Protein AF-A0A2G7GN39-F1 (afdb_monomer_lite)

pLDDT: mean 80.91, std 14.49, range [35.06, 93.44]

Secondary structure (DSSP, 8-state):
--S-TT-HHHHHHHHHT--HHHHHHHTT--HHHHHHHHTTSSPPPHHHHHHHHHHHHHTGGGTHHHHHHHS--

Radius of gyration: 11.67 Å; chains: 1; bounding box: 30×28×25 Å

Structure (mmCIF, N/CA/C/O backbone):
data_AF-A0A2G7GN39-F1
#
_entry.id   AF-A0A2G7GN39-F1
#
loop_
_atom_site.group_PDB
_atom_site.id
_atom_site.type_symbol
_atom_site.label_atom_id
_atom_site.label_alt_id
_atom_site.label_comp_id
_atom_site.label_asym_id
_atom_site.label_entity_id
_atom_site.label_seq_id
_atom_site.pdbx_PDB_ins_code
_atom_site.Cartn_x
_atom_site.Cartn_y
_atom_site.Cartn_z
_atom_site.occupancy
_atom_site.B_iso_or_equiv
_atom_site.auth_seq_id
_atom_site.auth_comp_id
_atom_site.auth_asym_id
_atom_site.auth_atom_id
_atom_site.pdbx_PDB_model_num
ATOM 1 N N . MET A 1 1 ? 14.222 14.009 -18.363 1.00 37.97 1 MET A N 1
ATOM 2 C CA . MET A 1 1 ? 13.472 14.016 -17.087 1.00 37.97 1 MET A CA 1
ATOM 3 C C . MET A 1 1 ? 11.989 13.799 -17.376 1.00 37.97 1 MET A C 1
ATOM 5 O O . MET A 1 1 ? 11.193 14.694 -17.162 1.00 37.97 1 MET A O 1
ATOM 9 N N . GLU A 1 2 ? 11.607 12.627 -17.877 1.00 36.62 2 GLU A N 1
ATOM 10 C CA . GLU A 1 2 ? 10.205 12.297 -18.176 1.00 36.62 2 GLU A CA 1
ATOM 11 C C . GLU A 1 2 ? 10.130 10.778 -18.362 1.00 36.62 2 GLU A C 1
ATOM 13 O O . GLU A 1 2 ? 10.677 10.279 -19.335 1.00 36.62 2 GLU A O 1
ATOM 18 N N . ALA A 1 3 ? 9.595 10.053 -17.369 1.00 35.06 3 ALA A N 1
ATOM 19 C CA . ALA A 1 3 ? 9.163 8.639 -17.457 1.00 35.06 3 ALA A CA 1
ATOM 20 C C . ALA A 1 3 ? 8.741 8.023 -16.098 1.00 35.06 3 ALA A C 1
ATOM 22 O O . ALA A 1 3 ? 8.297 6.883 -16.067 1.00 35.06 3 ALA A O 1
ATOM 23 N N . ILE A 1 4 ? 8.871 8.714 -14.955 1.00 42.56 4 ILE A N 1
ATOM 24 C CA . ILE A 1 4 ? 8.781 8.043 -13.634 1.00 42.56 4 ILE A CA 1
ATOM 25 C C . ILE A 1 4 ? 7.373 8.077 -12.993 1.00 42.56 4 ILE A C 1
ATOM 27 O O . ILE A 1 4 ? 7.108 7.3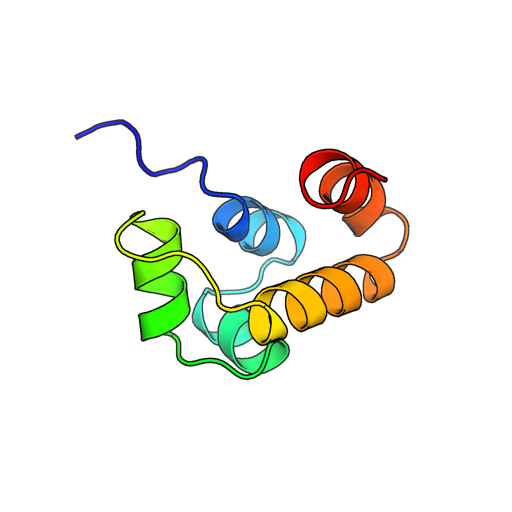80 -12.020 1.00 42.56 4 ILE A O 1
ATOM 31 N N . ARG A 1 5 ? 6.399 8.818 -13.535 1.00 46.19 5 ARG A N 1
ATOM 32 C CA . ARG A 1 5 ? 5.102 8.995 -12.843 1.00 46.19 5 ARG A CA 1
ATOM 33 C C . ARG A 1 5 ? 4.115 7.822 -12.922 1.00 46.19 5 ARG A C 1
ATOM 35 O O . ARG A 1 5 ? 3.152 7.822 -12.160 1.00 46.19 5 ARG A O 1
ATOM 42 N N . ALA A 1 6 ? 4.347 6.817 -13.766 1.00 45.38 6 ALA A N 1
ATOM 43 C CA . ALA A 1 6 ? 3.404 5.713 -13.990 1.00 45.38 6 ALA A CA 1
ATOM 44 C C . ALA A 1 6 ? 3.777 4.412 -13.248 1.00 45.38 6 ALA A C 1
ATOM 46 O O . ALA A 1 6 ? 3.545 3.312 -13.750 1.00 45.38 6 ALA A O 1
ATOM 47 N N . SER A 1 7 ? 4.373 4.515 -12.058 1.00 61.66 7 SER A N 1
ATOM 48 C CA . SER A 1 7 ? 4.550 3.353 -11.184 1.00 61.66 7 SER A CA 1
ATOM 49 C C . SER A 1 7 ? 3.193 2.944 -10.577 1.00 61.66 7 SER A C 1
ATOM 51 O O . SER A 1 7 ? 2.428 3.837 -10.210 1.00 61.66 7 SER A O 1
ATOM 53 N N . PRO A 1 8 ? 2.872 1.640 -10.424 1.00 61.66 8 PRO A N 1
ATOM 54 C CA . PRO A 1 8 ? 1.624 1.173 -9.801 1.00 61.66 8 PRO A CA 1
ATOM 55 C C . PRO A 1 8 ? 1.304 1.871 -8.475 1.00 61.66 8 PRO A C 1
ATOM 57 O O . PRO A 1 8 ? 0.142 2.077 -8.137 1.00 61.66 8 PRO A O 1
ATOM 60 N N . TYR A 1 9 ? 2.353 2.266 -7.747 1.00 68.31 9 TYR A N 1
ATOM 61 C CA . TYR A 1 9 ? 2.252 2.818 -6.403 1.00 68.31 9 TYR A CA 1
ATOM 62 C C . TYR A 1 9 ? 1.810 4.286 -6.356 1.00 68.31 9 TYR A C 1
ATOM 64 O O . TYR A 1 9 ? 1.144 4.683 -5.398 1.00 68.31 9 TYR A O 1
ATOM 72 N N . SER A 1 10 ? 2.061 5.067 -7.416 1.00 66.38 10 SER A N 1
ATOM 73 C CA . SER A 1 10 ? 1.585 6.457 -7.489 1.00 66.38 10 SER A CA 1
ATOM 74 C C . SER A 1 10 ? 0.060 6.525 -7.625 1.00 66.38 10 SER A C 1
ATOM 76 O O . SER A 1 10 ? -0.580 7.437 -7.102 1.00 66.38 10 SER A O 1
ATOM 78 N N . ILE A 1 11 ? -0.538 5.509 -8.253 1.00 65.00 11 ILE A N 1
ATOM 79 C CA . ILE A 1 11 ? -1.986 5.416 -8.452 1.00 65.00 11 ILE A CA 1
ATOM 80 C C . ILE A 1 11 ? -2.706 5.124 -7.126 1.00 65.00 11 ILE A C 1
ATOM 82 O O . ILE A 1 11 ? -3.806 5.637 -6.905 1.00 65.00 11 ILE A O 1
ATOM 86 N N . PHE A 1 12 ? -2.077 4.382 -6.202 1.00 68.31 12 PHE A N 1
ATOM 87 C CA . PHE A 1 12 ? -2.621 4.188 -4.852 1.00 68.31 12 PHE A CA 1
ATOM 88 C C . PHE A 1 12 ? -2.675 5.506 -4.079 1.00 68.31 12 PHE A C 1
ATOM 90 O O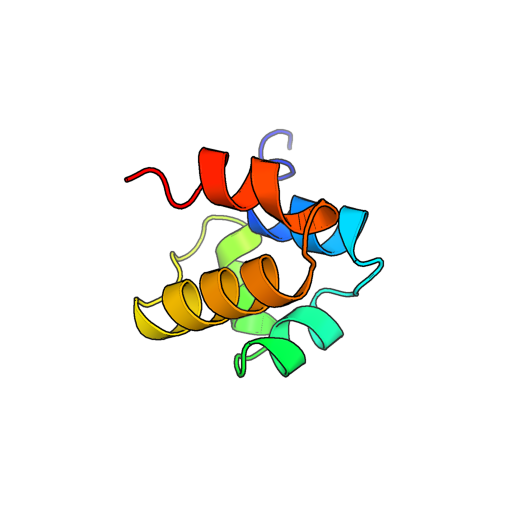 . PHE A 1 12 ? -3.673 5.781 -3.421 1.00 68.31 12 PHE A O 1
ATOM 97 N N . GLN A 1 13 ? -1.650 6.354 -4.194 1.00 68.50 13 GLN A N 1
ATOM 98 C CA . GLN A 1 13 ? -1.636 7.662 -3.527 1.00 68.50 13 GLN A CA 1
ATOM 99 C C . GLN A 1 13 ? -2.718 8.590 -4.064 1.00 68.50 13 GLN A C 1
ATOM 101 O O . GLN A 1 13 ? -3.410 9.237 -3.284 1.00 68.50 13 GLN A O 1
ATOM 106 N N . GLN A 1 14 ? -2.909 8.612 -5.384 1.00 68.94 14 GLN A N 1
ATOM 107 C CA . GLN A 1 14 ? -3.938 9.440 -6.012 1.00 68.94 14 GLN A CA 1
ATOM 108 C C . GLN A 1 14 ? -5.356 9.000 -5.639 1.00 68.94 14 GLN A C 1
ATOM 110 O O . GLN A 1 14 ? -6.218 9.846 -5.438 1.00 68.94 14 GLN A O 1
ATOM 115 N N . ARG A 1 15 ? -5.612 7.693 -5.524 1.00 70.56 15 ARG A N 1
ATOM 116 C CA . ARG A 1 15 ? -6.958 7.172 -5.219 1.00 70.56 15 ARG A CA 1
ATOM 117 C C . ARG A 1 15 ? -7.305 7.115 -3.747 1.00 70.56 15 ARG A C 1
ATOM 119 O O . ARG A 1 15 ? -8.482 7.122 -3.399 1.00 70.56 15 ARG A O 1
ATOM 126 N N . LEU A 1 16 ? -6.293 6.987 -2.900 1.00 70.25 16 LEU A N 1
ATOM 127 C CA . LEU A 1 16 ? -6.471 6.896 -1.457 1.00 70.25 16 LEU A CA 1
ATOM 128 C C . LEU A 1 16 ? -6.220 8.219 -0.748 1.00 70.25 16 LEU A C 1
ATOM 130 O O . LEU A 1 16 ? -6.400 8.277 0.465 1.00 70.25 16 LEU A O 1
ATOM 134 N N . GLU A 1 17 ? -5.770 9.240 -1.483 1.00 75.06 17 GLU A N 1
ATOM 135 C CA . GLU A 1 17 ? -5.305 10.514 -0.928 1.00 75.06 17 GLU A CA 1
ATOM 136 C C . GLU A 1 17 ? -4.258 10.297 0.183 1.00 75.06 17 GLU A C 1
ATOM 138 O O . GLU A 1 17 ? -4.154 11.041 1.161 1.00 75.06 17 GLU A O 1
ATOM 143 N N . LEU A 1 18 ? -3.471 9.224 0.054 1.00 79.19 18 LEU A N 1
ATOM 144 C CA . LEU A 1 18 ? -2.433 8.865 1.010 1.00 79.19 18 LEU A CA 1
ATOM 145 C C . LEU A 1 18 ? -1.099 9.408 0.533 1.00 79.19 18 LEU A C 1
ATOM 147 O O . LEU A 1 18 ? -0.716 9.233 -0.620 1.00 79.19 18 LEU A O 1
ATOM 151 N N . SER A 1 19 ? -0.342 9.994 1.454 1.00 84.12 19 SER A N 1
ATOM 152 C CA . SER A 1 19 ? 1.074 10.238 1.214 1.00 84.12 19 SER A CA 1
ATOM 153 C C . SER A 1 19 ? 1.834 8.910 1.105 1.00 84.12 19 SER A C 1
ATOM 155 O O . SER A 1 19 ? 1.425 7.901 1.688 1.00 84.12 19 SER A O 1
ATOM 157 N N . GLN A 1 20 ? 2.987 8.924 0.425 1.00 81.81 20 GLN A N 1
ATOM 158 C CA . GLN A 1 20 ? 3.960 7.817 0.409 1.00 81.81 20 GLN A CA 1
ATOM 159 C C . GLN A 1 20 ? 4.195 7.228 1.809 1.00 81.81 20 GLN A C 1
ATOM 161 O O . GLN A 1 20 ? 4.274 6.013 1.963 1.00 81.81 20 GLN A O 1
ATOM 166 N N . LEU A 1 21 ? 4.275 8.091 2.830 1.00 88.69 21 LEU A N 1
ATOM 167 C CA . LEU A 1 21 ? 4.471 7.693 4.222 1.00 88.69 21 LEU A CA 1
ATOM 168 C C . LEU A 1 21 ? 3.284 6.881 4.758 1.00 88.69 21 LEU A C 1
ATOM 170 O O . LEU A 1 21 ? 3.483 5.761 5.214 1.00 88.69 21 LEU A O 1
ATOM 174 N N . LYS A 1 22 ? 2.052 7.393 4.628 1.00 87.44 22 LYS A N 1
ATOM 175 C CA . LYS A 1 22 ? 0.849 6.678 5.088 1.00 87.44 22 LYS A CA 1
ATOM 176 C C . LYS A 1 22 ? 0.627 5.371 4.328 1.00 87.44 22 LYS A C 1
ATOM 178 O O . LYS A 1 22 ? 0.137 4.397 4.893 1.00 87.44 22 LYS A O 1
ATOM 183 N N . PHE A 1 23 ? 0.966 5.343 3.039 1.00 87.56 23 PHE A N 1
ATOM 184 C CA . PHE A 1 23 ? 0.934 4.113 2.254 1.00 87.56 23 PHE A CA 1
ATOM 185 C C . PHE A 1 23 ? 1.945 3.094 2.789 1.00 87.56 23 PHE A C 1
ATOM 187 O O . PHE A 1 23 ? 1.569 1.952 3.040 1.00 87.56 23 PHE A O 1
ATOM 194 N N . ALA A 1 24 ? 3.190 3.517 3.026 1.00 90.25 24 ALA A N 1
ATOM 195 C CA . ALA A 1 24 ? 4.246 2.668 3.569 1.00 90.25 24 ALA A CA 1
ATOM 196 C C . ALA A 1 24 ? 3.861 2.074 4.936 1.00 90.25 24 ALA A C 1
ATOM 198 O O . ALA A 1 24 ? 3.995 0.868 5.135 1.00 90.25 24 ALA A O 1
ATOM 199 N N . GLU A 1 25 ? 3.298 2.897 5.826 1.00 91.25 25 GLU A N 1
ATOM 200 C CA . GLU A 1 25 ? 2.768 2.468 7.126 1.00 91.25 25 GLU A CA 1
ATOM 201 C C . GLU A 1 25 ? 1.672 1.408 6.974 1.00 91.25 25 GLU A C 1
ATOM 203 O O . GLU A 1 25 ? 1.725 0.370 7.633 1.00 91.25 25 GLU A O 1
ATOM 208 N N . LYS A 1 26 ? 0.711 1.619 6.063 1.00 88.94 26 LYS A N 1
ATOM 209 C CA . LYS A 1 26 ? -0.396 0.676 5.837 1.00 88.94 26 LYS A CA 1
ATOM 210 C C . LYS A 1 26 ? 0.051 -0.698 5.349 1.00 88.94 26 LYS A C 1
ATOM 212 O O . LYS A 1 26 ? -0.594 -1.679 5.697 1.00 88.94 26 LYS A O 1
ATOM 217 N N . ILE A 1 27 ? 1.112 -0.773 4.545 1.00 90.19 27 ILE A N 1
ATOM 218 C CA . ILE A 1 27 ? 1.623 -2.048 4.009 1.00 90.19 27 ILE A CA 1
ATOM 219 C C . ILE A 1 27 ? 2.840 -2.581 4.785 1.00 90.19 27 ILE A C 1
ATOM 221 O O . ILE A 1 27 ? 3.446 -3.569 4.368 1.00 90.19 27 ILE A O 1
ATOM 225 N N . GLY A 1 28 ? 3.211 -1.932 5.894 1.00 92.38 28 GLY A N 1
ATOM 226 C CA . GLY A 1 28 ? 4.272 -2.383 6.796 1.00 92.38 28 GLY A CA 1
ATOM 227 C C . GLY A 1 28 ? 5.688 -2.280 6.222 1.00 92.38 28 GLY A C 1
ATOM 228 O O . GLY A 1 28 ? 6.523 -3.142 6.494 1.00 92.38 28 GLY A O 1
ATOM 229 N N . VAL A 1 29 ? 5.977 -1.255 5.416 1.00 92.69 29 VAL A N 1
ATOM 230 C CA . VAL A 1 29 ? 7.320 -1.012 4.855 1.00 92.69 29 VAL A CA 1
ATOM 231 C C . VAL A 1 29 ? 7.807 0.403 5.148 1.00 92.69 29 VAL A C 1
ATOM 233 O O . VAL A 1 29 ? 7.056 1.269 5.579 1.00 92.69 29 VAL A O 1
ATOM 236 N N . SER A 1 30 ? 9.091 0.665 4.900 1.00 93.44 30 SER A N 1
ATOM 237 C CA . SER A 1 30 ? 9.637 2.013 5.061 1.00 93.44 30 SER A CA 1
ATOM 238 C C . SER A 1 30 ? 9.230 2.936 3.907 1.00 93.44 30 SER A C 1
ATOM 240 O O . SER A 1 30 ? 9.131 2.504 2.755 1.00 93.44 30 SER A O 1
ATOM 242 N N . PHE A 1 31 ? 9.117 4.236 4.189 1.00 89.75 31 PHE A N 1
ATOM 243 C CA . PHE A 1 31 ? 8.985 5.277 3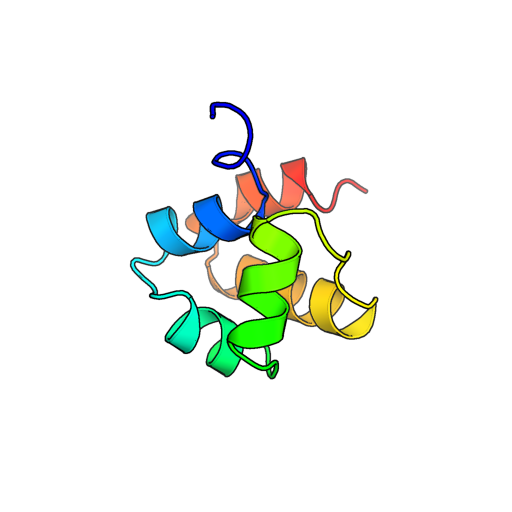.162 1.00 89.75 31 PHE A CA 1
ATOM 244 C C . PHE A 1 31 ? 10.055 5.151 2.062 1.00 89.75 31 PHE A C 1
ATOM 246 O O . PHE A 1 31 ? 9.760 5.243 0.872 1.00 89.75 31 PHE A O 1
ATOM 253 N N . HIS A 1 32 ? 11.304 4.871 2.451 1.00 91.75 32 HIS A N 1
ATOM 254 C CA . HIS A 1 32 ? 12.420 4.708 1.518 1.00 91.75 32 HIS A CA 1
ATOM 255 C C . HIS A 1 32 ? 12.215 3.535 0.553 1.00 91.75 32 HIS A C 1
ATOM 257 O O . HIS A 1 32 ? 12.642 3.615 -0.600 1.00 91.75 32 HIS A O 1
ATOM 263 N N . SER A 1 33 ? 11.558 2.461 1.000 1.00 90.75 33 SER A N 1
ATOM 264 C CA . SER A 1 33 ? 11.217 1.310 0.160 1.00 90.75 33 SER A CA 1
ATOM 265 C C . SER A 1 33 ? 10.225 1.713 -0.929 1.00 90.75 33 SER A C 1
ATOM 267 O O . SER A 1 33 ? 10.494 1.471 -2.104 1.00 90.75 33 SER A O 1
ATOM 269 N N . VAL A 1 34 ? 9.150 2.416 -0.556 1.00 88.38 34 VAL A N 1
ATOM 270 C CA . VAL A 1 34 ? 8.157 2.951 -1.504 1.00 88.38 34 VAL A CA 1
ATOM 271 C C . VAL A 1 34 ? 8.815 3.915 -2.491 1.00 88.38 34 VAL A C 1
ATOM 273 O O . VAL A 1 34 ? 8.666 3.753 -3.700 1.00 88.38 34 VAL A O 1
ATOM 276 N N . ASN A 1 35 ? 9.639 4.846 -2.001 1.00 88.06 35 ASN A N 1
ATOM 277 C CA . ASN A 1 35 ? 10.353 5.801 -2.848 1.00 88.06 35 ASN A CA 1
ATOM 278 C C . ASN A 1 35 ? 11.275 5.102 -3.868 1.00 88.06 35 ASN A C 1
ATOM 280 O O . ASN A 1 35 ? 11.383 5.526 -5.019 1.00 88.06 35 ASN A O 1
ATOM 284 N N . ARG A 1 36 ? 11.940 4.002 -3.491 1.00 88.94 36 ARG A N 1
ATOM 285 C CA . ARG A 1 36 ? 12.750 3.217 -4.438 1.00 88.94 36 ARG A CA 1
ATOM 286 C C . ARG A 1 36 ? 11.895 2.499 -5.483 1.00 88.94 36 ARG A C 1
ATOM 288 O O . ARG A 1 36 ? 12.314 2.471 -6.639 1.00 88.94 36 ARG A O 1
ATOM 295 N N . TRP A 1 37 ? 10.730 1.963 -5.115 1.00 89.44 37 TRP A N 1
ATOM 296 C CA . TRP A 1 37 ? 9.812 1.315 -6.063 1.00 89.44 37 TRP A CA 1
ATOM 297 C C . TRP A 1 37 ? 9.220 2.298 -7.068 1.00 89.44 37 TRP A C 1
ATOM 299 O O . TRP A 1 37 ? 9.147 2.007 -8.261 1.00 89.44 37 TRP A O 1
ATOM 309 N N . GLU A 1 38 ? 8.834 3.483 -6.603 1.00 84.81 38 GLU A N 1
ATOM 310 C CA . GLU A 1 38 ? 8.269 4.526 -7.461 1.00 84.81 38 GLU A CA 1
ATOM 311 C C . GLU A 1 38 ? 9.283 5.063 -8.458 1.00 84.81 38 GLU A C 1
ATOM 313 O O . GLU A 1 38 ? 8.949 5.257 -9.620 1.00 84.81 38 GLU A O 1
ATOM 318 N N . ASN A 1 39 ? 10.543 5.187 -8.041 1.00 85.12 39 ASN A N 1
ATOM 319 C CA . ASN A 1 39 ? 11.645 5.557 -8.924 1.00 85.12 39 ASN A CA 1
ATOM 320 C C . ASN A 1 39 ? 12.210 4.379 -9.743 1.00 85.12 39 ASN A C 1
ATOM 322 O O . ASN A 1 39 ? 13.266 4.524 -10.356 1.00 85.12 39 ASN A O 1
ATOM 326 N N . GLY A 1 40 ? 11.573 3.201 -9.714 1.00 85.00 40 GLY A N 1
ATOM 327 C CA . GLY A 1 40 ? 11.999 2.017 -10.470 1.00 85.00 40 GLY A CA 1
ATOM 328 C C . GLY A 1 40 ? 13.350 1.427 -10.046 1.00 85.00 40 GLY A C 1
ATOM 329 O O . GLY A 1 40 ? 13.908 0.597 -10.758 1.00 85.00 40 GLY A O 1
ATOM 330 N N . ARG A 1 41 ? 13.895 1.837 -8.893 1.00 86.19 41 ARG A N 1
ATOM 331 C CA . ARG A 1 41 ? 15.215 1.400 -8.404 1.00 86.19 41 ARG A CA 1
ATOM 332 C C . ARG A 1 41 ? 15.195 -0.022 -7.859 1.00 86.19 41 ARG A C 1
ATOM 334 O O . ARG A 1 41 ? 16.217 -0.698 -7.883 1.00 86.19 41 ARG A O 1
ATOM 341 N N . THR A 1 42 ? 14.060 -0.455 -7.319 1.00 88.06 42 THR A N 1
ATOM 342 C CA . THR A 1 42 ? 13.843 -1.816 -6.814 1.00 88.06 42 THR A CA 1
ATOM 343 C C . THR A 1 42 ? 12.401 -2.245 -7.074 1.00 88.06 42 THR A C 1
ATOM 345 O O . THR A 1 42 ? 11.530 -1.409 -7.309 1.00 88.06 42 THR A O 1
ATOM 348 N N . LYS A 1 43 ? 12.132 -3.552 -7.017 1.00 85.75 43 LYS A N 1
ATOM 349 C CA . LYS A 1 43 ? 10.769 -4.103 -7.025 1.00 85.75 43 LYS A CA 1
ATOM 350 C C . LYS A 1 43 ? 10.342 -4.460 -5.592 1.00 85.75 43 LYS A C 1
ATOM 352 O O . LYS A 1 43 ? 11.221 -4.725 -4.764 1.00 85.75 43 LYS A O 1
ATOM 357 N N . PRO A 1 44 ? 9.040 -4.473 -5.264 1.00 87.94 44 PRO A N 1
ATOM 358 C CA . PRO A 1 44 ? 8.590 -4.962 -3.969 1.00 87.94 44 PRO A CA 1
ATOM 359 C C . PRO A 1 44 ? 8.858 -6.453 -3.818 1.00 87.94 44 PRO A C 1
ATOM 361 O O . PRO A 1 44 ? 8.823 -7.216 -4.782 1.00 87.94 44 PRO A O 1
ATOM 364 N N . LEU A 1 45 ? 9.098 -6.863 -2.576 1.00 89.06 45 LEU A N 1
ATOM 365 C CA . LEU A 1 45 ? 9.187 -8.273 -2.224 1.00 89.06 45 LEU A CA 1
ATOM 366 C C . LEU A 1 45 ? 7.795 -8.926 -2.271 1.00 89.06 45 LEU A C 1
ATOM 368 O O . LEU A 1 45 ? 6.794 -8.225 -2.098 1.00 89.06 45 LEU A O 1
ATOM 372 N N . PRO A 1 46 ? 7.706 -10.263 -2.407 1.00 89.69 46 PRO A N 1
ATOM 373 C CA . PRO A 1 46 ? 6.425 -10.970 -2.442 1.00 89.69 46 PRO A CA 1
ATOM 374 C C . PRO A 1 46 ? 5.504 -10.649 -1.258 1.00 89.69 46 PRO A C 1
ATOM 376 O O . PRO A 1 46 ? 4.299 -10.508 -1.435 1.00 89.69 46 PRO A O 1
ATOM 379 N N . LEU A 1 47 ? 6.063 -10.472 -0.056 1.00 90.81 47 LEU A N 1
ATOM 380 C CA . LEU A 1 47 ? 5.284 -10.084 1.121 1.00 90.81 47 LEU A CA 1
ATOM 381 C C . LEU A 1 47 ? 4.638 -8.703 0.951 1.00 90.81 47 LEU A C 1
ATOM 383 O O . LEU A 1 47 ? 3.456 -8.546 1.233 1.00 90.81 47 LEU A O 1
ATOM 387 N N . ALA A 1 48 ? 5.390 -7.721 0.449 1.00 90.19 48 ALA A N 1
ATOM 388 C CA . ALA A 1 48 ? 4.862 -6.387 0.189 1.00 90.19 48 ALA A CA 1
ATOM 389 C C . ALA A 1 48 ? 3.784 -6.415 -0.903 1.00 90.19 48 ALA A C 1
ATOM 391 O O . ALA A 1 48 ? 2.762 -5.755 -0.757 1.00 90.19 48 ALA A O 1
ATOM 392 N N . MET A 1 49 ? 3.961 -7.229 -1.949 1.00 90.50 49 MET A N 1
ATOM 393 C CA . MET A 1 49 ? 2.929 -7.417 -2.976 1.00 90.50 49 MET A CA 1
ATOM 394 C C . MET A 1 49 ? 1.626 -7.970 -2.388 1.00 90.50 49 MET A C 1
ATOM 396 O O . MET A 1 49 ? 0.565 -7.434 -2.689 1.00 90.50 49 MET A O 1
ATOM 400 N N . LYS A 1 50 ? 1.696 -8.958 -1.484 1.00 91.75 50 LYS A N 1
ATOM 401 C CA . LYS A 1 50 ? 0.512 -9.486 -0.778 1.00 91.75 50 LYS A CA 1
ATOM 402 C C . LYS A 1 50 ? -0.177 -8.434 0.096 1.00 91.75 50 LYS A C 1
ATOM 404 O O . LYS A 1 50 ? -1.403 -8.392 0.159 1.00 91.75 50 LYS A O 1
ATOM 409 N N . GLN A 1 51 ? 0.593 -7.578 0.770 1.00 92.00 51 GLN A N 1
ATOM 410 C CA . GLN A 1 51 ? 0.032 -6.482 1.571 1.00 92.00 51 GLN A CA 1
ATOM 411 C C . GLN A 1 51 ? -0.675 -5.446 0.692 1.00 92.00 51 GLN A C 1
ATOM 413 O O . GLN A 1 51 ? -1.740 -4.953 1.051 1.00 92.00 51 GLN A O 1
ATOM 418 N N .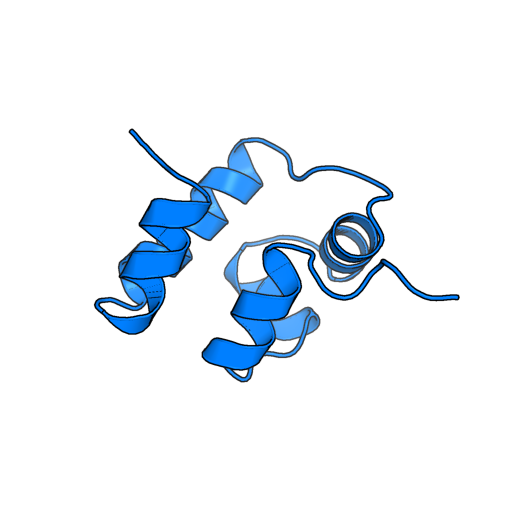 ILE A 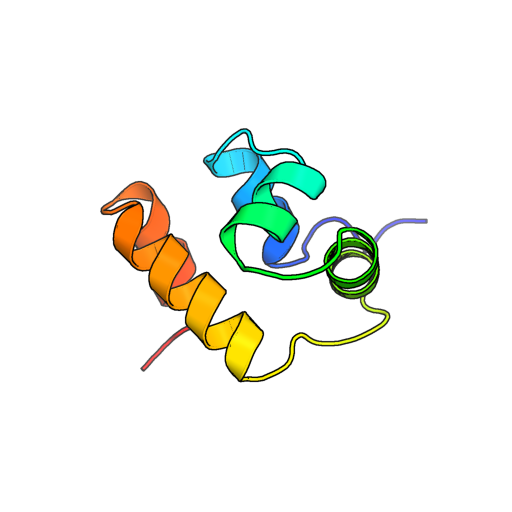1 52 ? -0.122 -5.156 -0.486 1.00 89.31 52 ILE A N 1
ATOM 419 C CA . ILE A 1 52 ? -0.740 -4.259 -1.469 1.00 89.31 52 ILE A CA 1
ATOM 420 C C . ILE A 1 52 ? -2.035 -4.861 -2.017 1.00 89.31 52 ILE A C 1
ATOM 422 O O . ILE A 1 52 ? -3.042 -4.164 -2.080 1.00 89.31 52 ILE A O 1
ATOM 426 N N . GLU A 1 53 ? -2.037 -6.148 -2.359 1.00 91.06 53 GLU A N 1
ATOM 427 C CA . GLU A 1 53 ? -3.239 -6.871 -2.789 1.00 91.06 53 GLU A CA 1
ATOM 428 C C . GLU A 1 53 ? -4.329 -6.848 -1.705 1.00 91.06 53 GLU A C 1
ATOM 430 O O . GLU A 1 53 ? -5.481 -6.507 -1.970 1.00 91.06 53 GLU A O 1
ATOM 435 N N . THR A 1 54 ? -3.949 -7.116 -0.453 1.00 92.31 54 THR A N 1
ATOM 436 C CA . THR A 1 54 ? -4.859 -7.069 0.703 1.00 92.31 54 THR A CA 1
ATOM 437 C C . THR A 1 54 ? -5.441 -5.673 0.896 1.00 92.31 54 THR A C 1
ATOM 439 O O . THR A 1 54 ? -6.653 -5.514 1.068 1.00 92.31 54 THR A O 1
ATOM 442 N N . LEU A 1 55 ? -4.588 -4.645 0.829 1.00 89.25 55 LEU A N 1
ATOM 443 C CA . LEU A 1 55 ? -5.024 -3.258 0.896 1.00 89.25 55 LEU A CA 1
ATOM 444 C C . LEU A 1 55 ? -6.021 -2.966 -0.223 1.00 89.25 55 LEU A C 1
ATOM 446 O O . LEU A 1 55 ? -7.062 -2.387 0.057 1.00 89.25 55 LEU A O 1
ATOM 450 N N . LEU A 1 56 ? -5.757 -3.404 -1.453 1.00 88.31 56 LEU A N 1
ATOM 451 C CA . LEU A 1 56 ? -6.655 -3.186 -2.581 1.00 88.31 56 LEU A CA 1
ATOM 452 C C . LEU A 1 56 ? -8.022 -3.848 -2.411 1.00 88.31 56 LEU A C 1
ATOM 454 O O . LEU A 1 56 ? -9.035 -3.200 -2.667 1.00 88.31 56 LEU A O 1
ATOM 458 N N . HIS A 1 57 ? -8.068 -5.086 -1.922 1.00 91.06 57 HIS A N 1
ATOM 459 C CA . HIS A 1 57 ? -9.331 -5.747 -1.594 1.00 91.06 57 HIS A CA 1
ATOM 460 C C . HIS A 1 57 ? -10.130 -4.983 -0.531 1.00 91.06 57 HIS A C 1
ATOM 462 O O . HIS A 1 57 ? -11.353 -4.899 -0.628 1.00 91.06 57 HIS A O 1
ATOM 468 N N . SER A 1 58 ? -9.456 -4.357 0.442 1.00 89.81 58 SER A N 1
ATOM 469 C CA . SER A 1 58 ? -10.124 -3.551 1.477 1.00 89.81 58 SER A CA 1
ATOM 470 C C . SER A 1 58 ? -10.784 -2.267 0.948 1.00 89.81 58 SER A C 1
ATOM 472 O O . SER A 1 58 ? -11.598 -1.662 1.642 1.00 89.81 58 SER A O 1
ATOM 474 N N . LEU A 1 59 ? -10.460 -1.842 -0.279 1.00 85.31 59 LEU A N 1
ATOM 475 C CA . LEU A 1 59 ? -11.015 -0.630 -0.892 1.00 85.31 59 LEU A CA 1
ATOM 476 C C . LEU A 1 59 ? -12.348 -0.855 -1.610 1.00 85.31 59 LEU A C 1
ATOM 478 O O . LEU A 1 59 ? -12.958 0.129 -2.044 1.00 85.31 59 LEU A O 1
ATOM 482 N N . GLY A 1 60 ? -12.779 -2.113 -1.755 1.00 87.25 60 GLY A N 1
ATOM 483 C CA . GLY A 1 60 ? -13.951 -2.482 -2.547 1.00 87.25 60 GLY A CA 1
ATOM 484 C C . GLY A 1 60 ? -13.816 -2.006 -3.994 1.00 87.25 60 GLY A C 1
ATOM 485 O O . GLY A 1 60 ? -12.748 -2.129 -4.596 1.00 87.25 60 GLY A O 1
ATOM 486 N N . ASP A 1 61 ? -14.871 -1.381 -4.519 1.00 87.06 61 ASP A N 1
ATOM 487 C CA . ASP A 1 61 ? -14.953 -0.927 -5.916 1.00 87.06 61 ASP A CA 1
ATOM 488 C C . ASP A 1 61 ? -13.803 0.000 -6.337 1.00 87.06 61 ASP A C 1
ATOM 490 O O . ASP A 1 61 ? -13.381 -0.006 -7.492 1.00 87.06 61 ASP A O 1
ATOM 494 N N . ARG A 1 62 ? -13.234 0.764 -5.393 1.00 82.44 62 ARG A N 1
ATOM 495 C CA . ARG A 1 62 ? -12.108 1.679 -5.656 1.00 82.44 62 ARG A CA 1
ATOM 496 C C . ARG A 1 62 ? -10.779 0.961 -5.919 1.00 82.44 62 ARG A C 1
ATOM 498 O O . ARG A 1 62 ? -9.833 1.599 -6.391 1.00 82.44 62 ARG A O 1
ATOM 505 N N . GLY A 1 63 ? -10.683 -0.324 -5.577 1.00 85.12 63 GLY A N 1
ATOM 506 C CA . GLY A 1 63 ? -9.504 -1.164 -5.795 1.00 85.12 63 GLY A CA 1
ATOM 507 C C . GLY A 1 63 ? -9.621 -2.111 -6.991 1.00 85.12 63 GLY A C 1
ATOM 508 O O . GLY A 1 63 ? -8.601 -2.631 -7.437 1.00 85.12 63 GLY A O 1
ATOM 509 N N . THR A 1 64 ? -10.824 -2.326 -7.529 1.00 88.19 64 THR A N 1
ATOM 510 C CA . THR A 1 64 ? -11.129 -3.412 -8.479 1.00 88.19 64 THR A CA 1
ATOM 511 C C . THR A 1 64 ? -10.329 -3.354 -9.778 1.00 88.19 64 THR A C 1
ATOM 513 O O . THR A 1 64 ? -9.776 -4.361 -10.215 1.00 88.19 64 THR A O 1
ATOM 516 N N . ASP A 1 65 ? -10.211 -2.190 -10.405 1.00 86.75 65 ASP A N 1
ATOM 517 C CA . ASP A 1 65 ? -9.430 -2.039 -11.637 1.00 86.75 65 ASP A CA 1
ATOM 518 C C . ASP A 1 65 ? -7.917 -2.116 -11.385 1.00 86.75 65 ASP A C 1
ATOM 520 O O . ASP A 1 65 ? -7.173 -2.579 -12.248 1.00 86.75 65 ASP A O 1
ATOM 524 N N . LEU A 1 66 ? -7.448 -1.730 -10.194 1.00 85.31 66 LEU A N 1
ATOM 525 C CA . LEU A 1 66 ? -6.045 -1.902 -9.810 1.00 85.31 66 LEU A CA 1
ATOM 526 C C . LEU A 1 66 ? -5.718 -3.368 -9.537 1.00 85.31 66 LEU A C 1
ATOM 528 O O . LEU A 1 66 ? -4.642 -3.822 -9.925 1.00 85.31 66 LEU A O 1
ATOM 532 N N . LEU A 1 67 ? -6.650 -4.113 -8.936 1.00 88.44 67 LEU A N 1
ATOM 533 C CA . LEU A 1 67 ? -6.561 -5.568 -8.817 1.00 88.44 67 LEU A CA 1
ATOM 534 C C . LEU A 1 67 ? -6.491 -6.207 -10.204 1.00 88.44 67 LEU A C 1
ATOM 536 O O . LEU A 1 67 ? -5.549 -6.937 -10.482 1.00 88.44 67 LEU A O 1
ATOM 540 N N . ALA A 1 68 ? -7.405 -5.853 -11.111 1.00 89.50 68 ALA A N 1
ATOM 541 C CA . ALA A 1 68 ? -7.405 -6.385 -12.474 1.00 89.50 68 ALA A CA 1
ATOM 542 C C . ALA A 1 68 ? -6.109 -6.064 -13.243 1.00 89.50 68 ALA A C 1
ATOM 544 O O . ALA A 1 68 ? -5.621 -6.887 -14.014 1.00 89.50 68 ALA A O 1
ATOM 545 N N . LYS A 1 69 ? -5.538 -4.873 -13.030 1.00 85.31 69 LYS A N 1
ATOM 546 C CA . LYS A 1 69 ? -4.329 -4.419 -13.726 1.00 85.31 69 LYS A CA 1
ATOM 547 C C . LYS A 1 69 ? -3.041 -5.046 -13.194 1.00 85.31 69 LYS A C 1
ATOM 549 O O . LYS A 1 69 ? -2.144 -5.330 -13.984 1.00 85.31 69 LYS A O 1
ATOM 554 N N . TYR A 1 70 ? -2.908 -5.188 -11.875 1.00 83.56 70 TYR A N 1
ATOM 555 C CA . TYR A 1 70 ? -1.638 -5.557 -11.231 1.00 83.56 70 TYR A CA 1
ATOM 556 C C . TYR A 1 70 ? -1.623 -6.962 -10.628 1.00 83.56 70 TYR A C 1
ATOM 558 O O . TYR A 1 70 ? -0.541 -7.501 -10.401 1.00 83.56 70 TYR A O 1
ATOM 566 N N . PHE A 1 71 ? -2.795 -7.557 -10.416 1.00 85.81 71 PHE A N 1
ATOM 567 C CA . PHE A 1 71 ? -2.982 -8.910 -9.899 1.00 85.81 71 PHE A CA 1
ATOM 568 C C . PHE A 1 71 ? -3.958 -9.702 -10.796 1.00 85.81 71 PHE A C 1
ATOM 570 O O . PHE A 1 71 ? -4.980 -10.197 -10.311 1.00 85.81 71 PHE A O 1
ATOM 577 N N . PRO A 1 72 ? -3.699 -9.795 -12.120 1.00 81.94 72 PRO A N 1
ATOM 578 C CA . PRO A 1 72 ? -4.512 -10.634 -12.992 1.00 81.94 72 PRO A CA 1
ATOM 579 C C . PRO A 1 72 ? -4.358 -12.110 -12.593 1.00 81.94 72 PRO A C 1
ATOM 581 O O . PRO A 1 72 ? -3.274 -12.536 -12.190 1.00 81.94 72 PRO A O 1
ATOM 584 N N . LYS A 1 73 ? -5.453 -12.870 -12.692 1.00 72.69 73 LYS A N 1
ATOM 585 C CA . LYS A 1 73 ? -5.451 -14.325 -12.489 1.00 72.69 73 LYS A CA 1
ATOM 586 C C . LYS A 1 73 ? -4.769 -15.061 -13.635 1.00 72.69 73 LYS A C 1
ATOM 588 O O . LYS A 1 73 ? -4.902 -14.588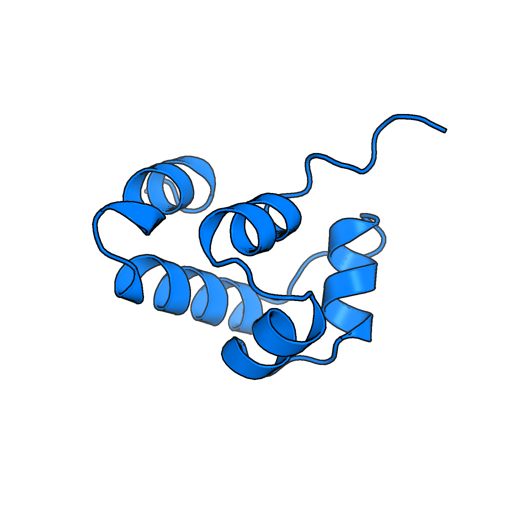 -14.786 1.00 72.69 73 LYS A O 1
#

Sequence (73 aa):
MEAIRASPYSIFQQRLELSQLKFAEKIGVSFHSVNRWENGRTKPLPLAMKQIETLLHSLGDRGTDLLAKYFPK

Foldseek 3Di:
DDDQCPQLLNLCCVLVVDDLCRLCVQLVHHSVVSVCSSNVNDPDDPSSVVSVLVVLVVVPPSSVVSCCVPVND